Protein AF-X0R4J9-F1 (afdb_monomer)

Structure (mmCIF, N/CA/C/O backbone):
data_AF-X0R4J9-F1
#
_entry.id   AF-X0R4J9-F1
#
loop_
_atom_site.group_PDB
_atom_site.id
_atom_site.type_symbol
_atom_site.label_atom_id
_atom_site.label_alt_id
_atom_site.label_comp_id
_atom_site.label_asym_id
_atom_site.label_entity_id
_atom_site.label_seq_id
_atom_site.pdbx_PDB_ins_code
_atom_site.Cartn_x
_atom_site.Cartn_y
_atom_site.Cartn_z
_atom_site.occupancy
_atom_site.B_iso_or_equiv
_atom_site.auth_seq_id
_atom_site.auth_comp_id
_atom_site.auth_asym_id
_atom_site.auth_atom_id
_atom_site.pdbx_PDB_model_num
ATOM 1 N N . MET A 1 1 ? 8.899 5.842 -33.722 1.00 31.50 1 MET A N 1
ATOM 2 C CA . MET A 1 1 ? 8.973 6.494 -32.401 1.00 31.50 1 MET A CA 1
ATOM 3 C C . MET A 1 1 ? 7.588 6.421 -31.790 1.00 31.50 1 MET A C 1
ATOM 5 O O . MET A 1 1 ? 6.721 7.192 -32.173 1.00 31.50 1 MET A O 1
ATOM 9 N N . THR A 1 2 ? 7.331 5.423 -30.953 1.00 31.06 2 THR A N 1
ATOM 10 C CA . THR A 1 2 ? 6.117 5.371 -30.134 1.00 31.06 2 THR A CA 1
ATOM 11 C C . THR A 1 2 ? 6.372 6.233 -28.908 1.00 31.06 2 THR A C 1
ATOM 13 O O . THR A 1 2 ? 7.201 5.882 -28.075 1.00 31.06 2 THR A O 1
ATOM 16 N N . ASN A 1 3 ? 5.698 7.383 -28.831 1.00 34.59 3 ASN A N 1
ATOM 17 C CA . ASN A 1 3 ? 5.578 8.163 -27.604 1.00 34.59 3 ASN A CA 1
ATOM 18 C C . ASN A 1 3 ? 4.751 7.344 -26.606 1.00 34.59 3 ASN A C 1
ATOM 20 O O . ASN A 1 3 ? 3.551 7.551 -26.465 1.00 34.59 3 ASN A O 1
ATOM 24 N N . THR A 1 4 ? 5.372 6.378 -25.941 1.00 36.50 4 THR A N 1
ATOM 25 C CA . THR A 1 4 ? 4.864 5.869 -24.671 1.00 36.50 4 THR A CA 1
ATOM 26 C C . THR A 1 4 ? 5.213 6.914 -23.627 1.00 36.50 4 THR A C 1
ATOM 28 O O . THR A 1 4 ? 6.246 6.833 -22.966 1.00 36.50 4 THR A O 1
ATOM 31 N N . THR A 1 5 ? 4.364 7.933 -23.495 1.00 40.66 5 THR A N 1
ATOM 32 C CA . THR A 1 5 ? 4.148 8.541 -22.184 1.00 40.66 5 THR A CA 1
ATOM 33 C C . THR A 1 5 ? 3.768 7.383 -21.272 1.00 40.66 5 THR A C 1
ATOM 35 O O . THR A 1 5 ? 2.647 6.889 -21.331 1.00 40.66 5 THR A O 1
ATOM 38 N N . ASN A 1 6 ? 4.744 6.868 -20.522 1.00 47.34 6 ASN A N 1
ATOM 39 C CA . ASN A 1 6 ? 4.532 5.921 -19.436 1.00 47.34 6 ASN A CA 1
ATOM 40 C C . ASN A 1 6 ? 3.832 6.707 -18.322 1.00 47.34 6 ASN A C 1
ATOM 42 O O . ASN A 1 6 ? 4.426 7.066 -17.310 1.00 47.34 6 ASN A O 1
ATOM 46 N N . THR A 1 7 ? 2.582 7.098 -18.559 1.00 55.19 7 THR A N 1
ATOM 47 C CA . THR A 1 7 ? 1.739 7.682 -17.530 1.00 55.19 7 THR A CA 1
ATOM 48 C C . THR A 1 7 ? 1.505 6.570 -16.521 1.00 55.19 7 THR A C 1
ATOM 50 O O . THR A 1 7 ? 0.843 5.573 -16.813 1.00 55.19 7 THR A O 1
ATOM 53 N N . PHE A 1 8 ? 2.120 6.694 -15.347 1.00 66.69 8 PHE A N 1
ATOM 54 C CA . PHE A 1 8 ? 1.845 5.837 -14.202 1.00 66.69 8 PHE A CA 1
ATOM 55 C C . PHE A 1 8 ? 0.403 6.096 -13.751 1.00 66.69 8 PHE A C 1
ATOM 57 O O . PHE A 1 8 ? 0.138 6.906 -12.872 1.00 66.69 8 PHE A O 1
ATOM 64 N N . GLU A 1 9 ? -0.556 5.449 -14.410 1.00 81.00 9 GLU A N 1
ATOM 65 C CA . GLU A 1 9 ? -1.974 5.615 -14.097 1.00 81.00 9 GLU A CA 1
ATOM 66 C C . GLU A 1 9 ? -2.313 5.035 -12.722 1.00 81.00 9 GLU A C 1
ATOM 68 O O . GLU A 1 9 ? -1.772 4.008 -12.300 1.00 81.00 9 GLU A O 1
ATOM 73 N N . GLN A 1 10 ? -3.240 5.665 -12.013 1.00 89.62 10 GLN A N 1
ATOM 74 C CA . GLN A 1 10 ? -3.745 5.096 -10.774 1.00 89.62 10 GLN A CA 1
ATOM 75 C C . GLN A 1 10 ? -4.467 3.775 -11.051 1.00 89.62 10 GLN A C 1
ATOM 77 O O . GLN A 1 10 ? -5.350 3.708 -11.904 1.00 89.62 10 GLN A O 1
ATOM 82 N N . LYS A 1 11 ? -4.117 2.728 -10.300 1.00 93.50 11 LYS A N 1
ATOM 83 C CA . LYS A 1 11 ? -4.796 1.429 -10.352 1.00 93.50 11 LYS A CA 1
ATOM 84 C C . LYS A 1 11 ? -5.228 0.996 -8.965 1.00 93.50 11 LYS A C 1
ATOM 86 O O . LYS A 1 11 ? -4.502 1.191 -7.988 1.00 93.50 11 LYS A O 1
ATOM 91 N N . ARG A 1 12 ? -6.407 0.381 -8.902 1.00 95.06 12 ARG A N 1
ATOM 92 C CA . ARG A 1 12 ? -6.990 -0.172 -7.681 1.00 95.06 12 ARG A CA 1
ATOM 93 C C . ARG A 1 12 ? -7.433 -1.608 -7.918 1.00 95.06 12 ARG A C 1
ATOM 95 O O . ARG A 1 12 ? -7.884 -1.930 -9.014 1.00 95.06 12 ARG A O 1
ATOM 102 N N . ILE A 1 13 ? -7.335 -2.431 -6.883 1.00 93.81 13 ILE A N 1
ATOM 103 C CA . ILE A 1 13 ? -7.907 -3.777 -6.849 1.00 93.81 13 ILE A CA 1
ATOM 104 C C . ILE A 1 13 ? -8.795 -3.862 -5.617 1.00 93.81 13 ILE A C 1
ATOM 106 O O . ILE A 1 13 ? -8.338 -3.619 -4.501 1.00 93.81 13 ILE A O 1
ATOM 110 N N . ASP A 1 14 ? -10.056 -4.218 -5.815 1.00 94.94 14 ASP A N 1
ATOM 111 C CA . ASP A 1 14 ? -11.009 -4.386 -4.724 1.00 94.94 14 ASP A CA 1
ATOM 112 C C . ASP A 1 14 ? -11.038 -5.835 -4.227 1.00 94.94 14 ASP A C 1
ATOM 114 O O . ASP A 1 14 ? -10.722 -6.774 -4.960 1.00 94.94 14 ASP A O 1
ATOM 118 N N . ASN A 1 15 ? -11.500 -6.023 -2.989 1.00 90.94 15 ASN A N 1
ATOM 119 C CA . ASN A 1 15 ? -11.739 -7.334 -2.377 1.00 90.94 15 ASN A CA 1
ATOM 120 C C . ASN A 1 15 ? -10.486 -8.224 -2.266 1.00 90.94 15 ASN A C 1
ATOM 122 O O . ASN A 1 15 ? -10.581 -9.455 -2.326 1.00 90.94 15 ASN A O 1
ATOM 126 N N . LEU A 1 16 ? -9.314 -7.616 -2.070 1.00 88.38 16 LEU A N 1
ATOM 127 C CA . LEU A 1 16 ? -8.088 -8.351 -1.787 1.00 88.38 16 LEU A CA 1
ATOM 128 C C . LEU A 1 16 ? -8.150 -8.955 -0.385 1.00 88.38 16 LEU A C 1
ATOM 130 O O . LEU A 1 16 ? -8.287 -8.256 0.620 1.00 88.38 16 LEU A O 1
ATOM 134 N N . ASN A 1 17 ? -7.994 -10.273 -0.316 1.00 82.44 17 ASN A N 1
ATOM 135 C CA . ASN A 1 17 ? -7.979 -11.009 0.937 1.00 82.44 17 ASN A CA 1
ATOM 136 C C . ASN A 1 17 ? -6.566 -11.483 1.248 1.00 82.44 17 ASN A C 1
ATOM 138 O O . ASN A 1 17 ? -5.903 -12.080 0.402 1.00 82.44 17 ASN A O 1
ATOM 142 N N . TRP A 1 18 ? -6.133 -11.270 2.490 1.00 79.31 18 TRP A N 1
ATOM 143 C CA . TRP A 1 18 ? -4.886 -11.845 2.975 1.00 79.31 18 TRP A CA 1
ATOM 144 C C . TRP A 1 18 ? -4.986 -13.374 2.980 1.00 79.31 18 TRP A C 1
ATOM 146 O O . TRP A 1 18 ? -5.597 -13.976 3.864 1.00 79.31 18 TRP A O 1
ATOM 156 N N . SER A 1 19 ? -4.367 -14.018 1.996 1.00 67.81 19 SER A N 1
ATOM 157 C CA . SER A 1 19 ? -4.097 -15.447 2.044 1.00 67.81 19 SER A CA 1
ATOM 158 C C . SER A 1 19 ? -2.755 -15.633 2.735 1.00 67.81 19 SER A C 1
ATOM 160 O O . SER A 1 19 ? -1.709 -15.424 2.123 1.00 67.81 19 SER A O 1
ATOM 162 N N . SER A 1 20 ? -2.772 -15.993 4.018 1.00 59.81 20 SER A N 1
ATOM 163 C CA . SER A 1 20 ? -1.562 -16.291 4.785 1.00 59.81 20 SER A CA 1
ATOM 164 C C . SER A 1 20 ? -0.674 -17.274 4.016 1.00 59.81 20 SER A C 1
ATOM 166 O O . SER A 1 20 ? -0.980 -18.465 3.929 1.00 59.81 20 SER A O 1
ATOM 168 N N . GLY A 1 21 ? 0.426 -16.772 3.455 1.00 53.25 21 GLY A N 1
ATOM 169 C CA . GLY A 1 21 ? 1.426 -17.540 2.720 1.00 53.25 21 GLY A CA 1
ATOM 170 C C . GLY A 1 21 ? 2.310 -18.372 3.645 1.00 53.25 21 GLY A C 1
ATOM 171 O O . GLY A 1 21 ? 3.526 -18.255 3.607 1.00 53.25 21 GLY A O 1
ATOM 172 N N . SER A 1 22 ? 1.719 -19.206 4.500 1.00 41.47 22 SER A N 1
ATOM 173 C CA . SER A 1 22 ? 2.469 -20.162 5.310 1.00 41.47 22 SER A CA 1
ATOM 174 C C . SER A 1 22 ? 1.844 -21.544 5.201 1.00 41.47 22 SER A C 1
ATOM 176 O O . SER A 1 22 ? 0.985 -21.943 5.987 1.00 41.47 22 SER A O 1
ATOM 178 N N . LYS A 1 23 ? 2.326 -22.321 4.227 1.00 40.41 23 LYS A N 1
ATOM 179 C CA . LYS A 1 23 ? 2.295 -23.784 4.315 1.00 40.41 23 LYS A CA 1
ATOM 180 C C . LYS A 1 23 ? 3.386 -24.231 5.295 1.00 40.41 23 LYS A C 1
ATOM 182 O O . LYS A 1 23 ? 4.331 -24.908 4.903 1.00 40.41 23 LYS A O 1
ATOM 187 N N . LEU A 1 24 ? 3.288 -23.849 6.570 1.00 40.81 24 LEU A N 1
ATOM 188 C CA . LEU A 1 24 ? 4.010 -24.595 7.599 1.00 40.81 24 LEU A CA 1
ATOM 189 C C . LEU A 1 24 ? 3.488 -26.044 7.563 1.00 40.81 24 LEU A C 1
ATOM 191 O O . LEU A 1 24 ? 2.274 -26.246 7.450 1.00 40.81 24 LEU A O 1
ATOM 195 N N . PRO A 1 25 ? 4.362 -27.062 7.627 1.00 42.31 25 PRO A N 1
ATOM 196 C CA . PRO A 1 25 ? 3.930 -28.449 7.744 1.00 42.31 25 PRO A CA 1
ATOM 197 C C . PRO A 1 25 ? 2.934 -28.587 8.902 1.00 42.31 25 PRO A C 1
ATOM 199 O O . PRO A 1 25 ? 3.184 -28.051 9.984 1.00 42.31 25 PRO A O 1
ATOM 202 N N . LYS A 1 26 ? 1.821 -29.313 8.701 1.00 50.16 26 LYS A N 1
ATOM 203 C CA . LYS A 1 26 ? 0.767 -29.514 9.724 1.00 50.16 26 LYS A CA 1
ATOM 204 C C . LYS A 1 26 ? 1.331 -29.911 11.099 1.00 50.16 26 LYS A C 1
ATOM 206 O O . LYS A 1 26 ? 0.831 -29.460 12.120 1.00 50.16 26 LYS A O 1
ATOM 211 N N . SER A 1 27 ? 2.446 -30.648 11.122 1.00 50.78 27 SER A N 1
ATOM 212 C CA . SER A 1 27 ? 3.142 -31.075 12.343 1.00 50.78 27 SER A CA 1
ATOM 213 C C . SER A 1 27 ? 3.684 -29.938 13.224 1.00 50.78 27 SER A C 1
ATOM 215 O O . SER A 1 27 ? 3.966 -30.174 14.397 1.00 50.78 27 SER A O 1
ATOM 217 N N . ILE A 1 28 ? 3.875 -28.731 12.677 1.00 48.53 28 ILE A N 1
ATOM 218 C CA . ILE A 1 28 ? 4.310 -27.533 13.417 1.00 48.53 28 ILE A CA 1
ATOM 219 C C . ILE A 1 28 ? 3.095 -26.691 13.837 1.00 48.53 28 ILE A C 1
ATOM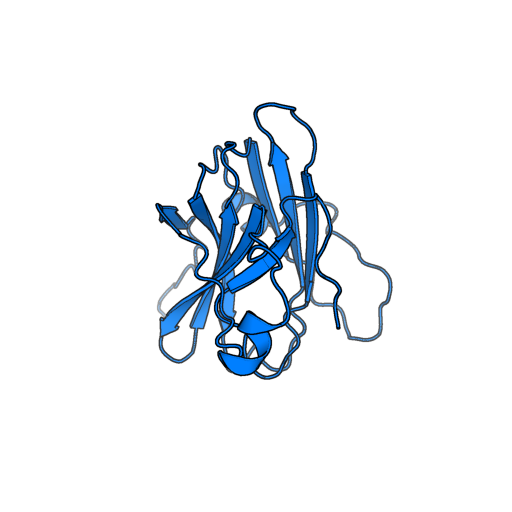 221 O O . ILE A 1 28 ? 3.095 -26.130 14.932 1.00 48.53 28 ILE A O 1
ATOM 225 N N . GLN A 1 29 ? 2.039 -26.660 13.014 1.00 48.84 29 GLN A N 1
ATOM 226 C CA . GLN A 1 29 ? 0.790 -25.946 13.313 1.00 48.84 29 GLN A CA 1
ATOM 227 C C . GLN A 1 29 ? 0.064 -26.533 14.535 1.00 48.84 29 GLN A C 1
ATOM 229 O O . GLN A 1 29 ? -0.432 -25.777 15.364 1.00 48.84 29 GLN A O 1
ATOM 234 N N . ASP A 1 30 ? 0.087 -27.859 14.715 1.00 46.91 30 ASP A N 1
ATOM 235 C CA . ASP A 1 30 ? -0.568 -28.521 15.856 1.00 46.91 30 ASP A CA 1
ATOM 236 C C . ASP A 1 30 ? 0.103 -28.226 17.215 1.00 46.91 30 ASP A C 1
ATOM 238 O O . ASP A 1 30 ? -0.516 -28.399 18.264 1.00 46.91 30 ASP A O 1
ATOM 242 N N . LYS A 1 31 ? 1.366 -27.768 17.225 1.00 49.06 31 LYS A N 1
ATOM 243 C CA . LYS A 1 31 ? 2.109 -27.447 18.460 1.00 49.06 31 LYS A CA 1
ATOM 244 C C . LYS A 1 31 ? 2.043 -25.980 18.868 1.00 49.06 31 LYS A C 1
ATOM 246 O O . LYS A 1 31 ? 2.358 -25.662 20.012 1.00 49.06 31 LYS A O 1
ATOM 251 N N . VAL A 1 32 ? 1.646 -25.091 17.963 1.00 50.03 32 VAL A N 1
ATOM 252 C CA . VAL A 1 32 ? 1.576 -23.655 18.226 1.00 50.03 32 VAL A CA 1
ATOM 253 C C . VAL A 1 32 ? 0.172 -23.193 17.869 1.00 50.03 32 VAL A C 1
ATOM 255 O O . VAL A 1 32 ? -0.114 -22.801 16.744 1.00 50.03 32 VAL A O 1
ATOM 258 N N . GLN A 1 33 ? -0.716 -23.237 18.861 1.00 45.19 33 GLN A N 1
ATOM 259 C CA . GLN A 1 33 ? -2.092 -22.739 18.789 1.00 45.19 33 GLN A CA 1
ATOM 260 C C . GLN A 1 33 ? -2.136 -21.195 18.749 1.00 45.19 33 GLN A C 1
ATOM 262 O O . GLN A 1 33 ? -2.932 -20.550 19.426 1.00 45.19 33 GLN A O 1
ATOM 267 N N . THR A 1 34 ? -1.244 -20.560 17.992 1.00 57.28 34 THR A N 1
ATOM 268 C CA . THR A 1 34 ? -1.300 -19.123 17.739 1.00 57.28 34 THR A CA 1
ATOM 269 C C . THR A 1 34 ? -2.283 -18.887 16.610 1.00 57.28 34 THR A C 1
ATOM 271 O O . THR A 1 34 ? -2.102 -19.427 15.516 1.00 57.28 34 THR A O 1
ATOM 274 N N . LYS A 1 35 ? -3.315 -18.071 16.864 1.00 60.78 35 LYS A N 1
ATOM 275 C CA . LYS A 1 35 ? -4.155 -17.515 15.798 1.00 60.78 35 LYS A CA 1
ATOM 276 C C . LYS A 1 35 ? -3.247 -17.020 14.661 1.00 60.78 35 LYS A C 1
ATOM 278 O O . LYS A 1 35 ? -2.230 -16.384 14.959 1.00 60.78 35 LYS A O 1
ATOM 283 N N . PRO A 1 36 ? -3.571 -17.314 13.392 1.00 64.75 36 PRO A N 1
ATOM 284 C CA . PRO A 1 36 ? -2.790 -16.801 12.278 1.00 64.75 36 PRO A CA 1
ATOM 285 C C . PRO A 1 36 ? -2.757 -15.275 12.376 1.00 64.75 36 PRO A C 1
ATOM 287 O O . PRO A 1 36 ? -3.808 -14.645 12.479 1.00 64.75 36 PRO A O 1
ATOM 290 N N . LYS A 1 37 ? -1.555 -14.690 12.401 1.00 72.62 37 LYS A N 1
ATOM 291 C CA . LYS A 1 37 ? -1.408 -13.234 12.413 1.00 72.62 37 LYS A CA 1
ATOM 292 C C . LYS A 1 37 ? -1.932 -12.671 11.095 1.00 72.62 37 LYS A C 1
ATOM 294 O O . LYS A 1 37 ? -1.543 -13.141 10.022 1.00 72.62 37 LYS A O 1
ATOM 299 N N . ILE A 1 38 ? -2.810 -11.678 11.187 1.00 81.50 38 ILE A N 1
ATOM 300 C CA . ILE A 1 38 ? -3.387 -10.981 10.039 1.00 81.50 38 ILE A CA 1
ATOM 301 C C . ILE A 1 38 ? -2.784 -9.572 10.013 1.00 81.50 38 ILE A C 1
ATOM 303 O O . ILE A 1 38 ? -2.812 -8.880 11.033 1.00 81.50 38 ILE A O 1
ATOM 307 N N . PRO A 1 39 ? -2.186 -9.140 8.894 1.00 86.62 39 PRO A N 1
ATOM 308 C CA . PRO A 1 39 ? -1.660 -7.791 8.799 1.00 86.62 39 PRO A CA 1
ATOM 309 C C . PRO A 1 39 ? -2.794 -6.788 8.569 1.00 86.62 39 PRO A C 1
ATOM 311 O O . PRO A 1 39 ? -3.688 -7.067 7.778 1.00 86.62 39 PRO A O 1
ATOM 314 N N . LEU A 1 40 ? -2.740 -5.610 9.192 1.00 88.69 40 LEU A N 1
ATOM 315 C CA . LEU A 1 40 ? -3.574 -4.455 8.828 1.00 88.69 40 LEU A CA 1
ATOM 316 C C . LEU A 1 40 ? -3.212 -3.944 7.442 1.00 88.69 40 LEU A C 1
ATOM 318 O O . LEU A 1 40 ? -4.092 -3.567 6.678 1.00 88.69 40 LEU A O 1
ATOM 322 N N . PHE A 1 41 ? -1.922 -3.972 7.111 1.00 88.31 41 PHE A N 1
ATOM 323 C CA . PHE A 1 41 ? -1.408 -3.537 5.821 1.00 88.31 41 PHE A CA 1
ATOM 324 C C . PHE A 1 41 ? -0.390 -4.525 5.293 1.00 88.31 41 PHE A C 1
ATOM 326 O O . PHE A 1 41 ? 0.446 -5.020 6.052 1.00 88.31 41 PHE A O 1
ATOM 333 N N . TYR A 1 42 ? -0.428 -4.784 3.993 1.00 86.62 42 TYR A N 1
ATOM 334 C CA . TYR A 1 42 ? 0.545 -5.641 3.328 1.00 86.62 42 TYR A CA 1
ATOM 335 C C . TYR A 1 42 ? 0.788 -5.183 1.890 1.00 86.62 42 TYR A C 1
ATOM 337 O O . TYR A 1 42 ? -0.006 -4.429 1.331 1.00 86.62 42 TYR A O 1
ATOM 345 N N . LEU A 1 43 ? 1.891 -5.630 1.299 1.00 86.50 43 LEU A N 1
ATOM 346 C CA . LEU A 1 43 ? 2.169 -5.468 -0.122 1.00 86.50 43 LEU A CA 1
ATOM 347 C C . LEU A 1 43 ? 1.675 -6.670 -0.899 1.00 86.50 43 LEU A C 1
ATOM 349 O O . LEU A 1 43 ? 1.867 -7.797 -0.447 1.00 86.50 43 LEU A O 1
ATOM 353 N N . HIS A 1 44 ? 1.116 -6.433 -2.074 1.00 86.62 44 HIS A N 1
ATOM 354 C CA . HIS A 1 44 ? 0.724 -7.465 -3.021 1.00 86.62 44 HIS A CA 1
ATOM 355 C C . HIS A 1 44 ? 1.378 -7.204 -4.376 1.00 86.62 44 HIS A C 1
ATOM 357 O O . HIS A 1 44 ? 1.331 -6.078 -4.865 1.00 86.62 44 HIS A O 1
ATOM 363 N N . ASN A 1 45 ? 1.960 -8.241 -4.975 1.00 84.19 45 ASN A N 1
ATOM 364 C CA . ASN A 1 45 ? 2.501 -8.173 -6.330 1.00 84.19 45 ASN A CA 1
ATOM 365 C C . ASN A 1 45 ? 1.503 -8.794 -7.308 1.00 84.19 45 ASN A C 1
ATOM 367 O O . ASN A 1 45 ? 1.058 -9.925 -7.097 1.00 84.19 45 ASN A O 1
ATOM 371 N N . GLU A 1 46 ? 1.197 -8.072 -8.382 1.00 86.31 46 GLU A N 1
ATOM 372 C CA . GLU A 1 46 ? 0.399 -8.561 -9.505 1.00 86.31 46 GLU A CA 1
ATOM 373 C C . GLU A 1 46 ? 1.270 -8.578 -10.764 1.00 86.31 46 GLU A C 1
ATOM 375 O O . GLU A 1 46 ? 1.674 -7.528 -11.275 1.00 86.31 46 GLU A O 1
ATOM 380 N N . SER A 1 47 ? 1.570 -9.776 -11.266 1.00 85.75 47 SER A N 1
ATOM 381 C CA . SER A 1 47 ? 2.381 -9.917 -12.472 1.00 85.75 47 SER A CA 1
ATOM 382 C C . SER A 1 47 ? 1.625 -9.443 -13.700 1.00 85.75 47 SER A C 1
ATOM 384 O O . SER A 1 47 ? 0.547 -9.941 -14.024 1.00 85.75 47 SER A O 1
ATOM 386 N N . ILE A 1 48 ? 2.226 -8.498 -14.418 1.00 84.75 48 ILE A N 1
ATOM 387 C CA . ILE A 1 48 ? 1.703 -8.004 -15.693 1.00 84.75 48 ILE A CA 1
ATOM 388 C C . ILE A 1 48 ? 2.168 -8.933 -16.812 1.00 84.75 48 ILE A C 1
ATOM 390 O O . ILE A 1 48 ? 1.411 -9.269 -17.723 1.00 84.75 48 ILE A O 1
ATOM 394 N N . ASN A 1 49 ? 3.444 -9.320 -16.763 1.00 84.62 49 ASN A N 1
ATOM 395 C CA . ASN A 1 49 ? 4.096 -10.209 -17.715 1.00 84.62 49 ASN A CA 1
ATOM 396 C C . ASN A 1 49 ? 5.355 -10.831 -17.074 1.00 84.62 49 ASN A C 1
ATOM 398 O O . ASN A 1 49 ? 5.602 -10.669 -15.886 1.00 84.62 49 ASN A O 1
ATOM 402 N N . ASN A 1 50 ? 6.173 -11.530 -17.865 1.00 81.00 50 ASN A N 1
ATOM 403 C CA . ASN A 1 50 ? 7.388 -12.204 -17.378 1.00 81.00 50 ASN A CA 1
ATOM 404 C C . ASN A 1 50 ? 8.536 -11.255 -16.972 1.00 81.00 50 ASN A C 1
ATOM 406 O O . ASN A 1 50 ? 9.608 -11.726 -16.592 1.00 81.00 50 ASN A O 1
ATOM 410 N N . TYR A 1 51 ? 8.349 -9.946 -17.115 1.00 79.69 51 TYR A N 1
ATOM 411 C CA . TYR A 1 51 ? 9.364 -8.917 -16.919 1.00 79.69 51 TYR A CA 1
ATOM 412 C C . TYR A 1 51 ? 8.921 -7.807 -15.968 1.00 79.69 51 TYR A C 1
ATOM 414 O O . TYR A 1 51 ? 9.791 -7.111 -15.463 1.00 79.69 51 TYR A O 1
ATOM 422 N N . GLU A 1 52 ? 7.624 -7.633 -15.711 1.00 82.81 52 GLU A N 1
ATOM 423 C CA . GLU A 1 52 ? 7.091 -6.550 -14.883 1.00 82.81 52 GLU A CA 1
ATOM 424 C C . GLU A 1 52 ? 6.039 -7.046 -13.887 1.00 82.81 52 GLU A C 1
ATOM 426 O O . GLU A 1 52 ? 5.082 -7.728 -14.274 1.00 82.81 52 GLU A O 1
ATOM 431 N N . ASP A 1 53 ? 6.162 -6.577 -12.646 1.00 84.19 53 ASP A N 1
ATOM 432 C CA . ASP A 1 53 ? 5.159 -6.721 -11.590 1.00 84.19 53 ASP A CA 1
ATOM 433 C C . ASP A 1 53 ? 4.665 -5.330 -11.148 1.00 84.19 53 ASP A C 1
ATOM 435 O O . ASP A 1 53 ? 5.465 -4.425 -10.889 1.00 84.19 53 ASP A O 1
ATOM 439 N N . ASP A 1 54 ? 3.344 -5.147 -11.041 1.00 87.88 54 ASP A N 1
ATOM 440 C CA . ASP A 1 54 ? 2.759 -4.000 -10.334 1.00 87.88 54 ASP A CA 1
ATOM 441 C C . ASP A 1 54 ? 2.778 -4.302 -8.818 1.00 87.88 54 ASP A C 1
ATOM 443 O O . ASP A 1 54 ? 2.378 -5.384 -8.380 1.00 87.88 54 ASP A O 1
ATOM 447 N N . ILE A 1 55 ? 3.222 -3.335 -8.008 1.00 85.94 55 ILE A N 1
ATOM 448 C CA . ILE A 1 55 ? 3.286 -3.436 -6.544 1.00 85.94 55 ILE A CA 1
ATOM 449 C C . ILE A 1 55 ? 2.133 -2.635 -5.944 1.00 85.94 55 ILE A C 1
ATOM 451 O O . ILE A 1 55 ? 2.006 -1.427 -6.169 1.00 85.94 55 ILE A O 1
ATOM 455 N N . TYR A 1 56 ? 1.315 -3.293 -5.129 1.00 90.00 56 TYR A N 1
ATOM 456 C CA . TYR A 1 56 ? 0.157 -2.702 -4.471 1.00 90.00 56 TYR A CA 1
ATOM 457 C C . TYR A 1 56 ? 0.359 -2.597 -2.963 1.00 90.00 56 TYR A C 1
ATOM 459 O O . TYR A 1 56 ? 0.744 -3.567 -2.315 1.00 90.00 56 TYR A O 1
ATOM 467 N N . PHE A 1 57 ? 0.013 -1.445 -2.389 1.00 91.31 57 PHE A N 1
ATOM 468 C CA . PHE A 1 57 ? -0.273 -1.325 -0.961 1.00 91.31 57 PHE A CA 1
ATOM 469 C C . PHE A 1 57 ? -1.712 -1.765 -0.717 1.00 91.31 57 PHE A C 1
ATOM 471 O O . PHE A 1 57 ? -2.626 -1.223 -1.338 1.00 91.31 57 PHE A O 1
ATOM 478 N N . VAL A 1 58 ? -1.926 -2.704 0.199 1.00 92.56 58 VAL A N 1
ATOM 479 C CA . VAL A 1 58 ? -3.259 -3.211 0.528 1.00 92.56 58 VAL A CA 1
ATOM 480 C C . VAL A 1 58 ? -3.691 -2.744 1.907 1.00 92.56 58 VAL A C 1
ATOM 482 O O . VAL A 1 58 ? -3.060 -3.068 2.916 1.00 92.56 58 VAL A O 1
ATOM 485 N N . ASN A 1 59 ? -4.820 -2.038 1.944 1.00 93.25 59 ASN A N 1
ATOM 486 C CA . ASN A 1 59 ? -5.543 -1.754 3.171 1.00 93.25 59 ASN A CA 1
ATOM 487 C C . ASN A 1 59 ? -6.343 -2.991 3.590 1.00 93.25 59 ASN A C 1
ATOM 489 O O . ASN A 1 59 ? -7.453 -3.211 3.118 1.00 93.25 59 ASN A O 1
ATOM 493 N N . ASN A 1 60 ? -5.790 -3.812 4.475 1.00 92.44 60 ASN A N 1
ATOM 494 C CA . ASN A 1 60 ? -6.478 -4.978 5.024 1.00 92.44 60 ASN A CA 1
ATOM 495 C C . ASN A 1 60 ? -7.205 -4.676 6.344 1.00 92.44 60 ASN A C 1
ATOM 497 O O . ASN A 1 60 ? -7.731 -5.599 6.965 1.00 92.44 60 ASN A O 1
ATOM 501 N N . SER A 1 61 ? -7.246 -3.420 6.784 1.00 89.44 61 SER A N 1
ATOM 502 C CA . SER A 1 61 ? -8.064 -3.013 7.926 1.00 89.44 61 SER A CA 1
ATOM 503 C C . SER A 1 61 ? -9.549 -2.935 7.545 1.00 89.44 61 SER A C 1
ATOM 505 O O . SER A 1 61 ? -9.906 -3.044 6.368 1.00 89.44 61 SER A O 1
ATOM 507 N N . ASP A 1 62 ? -10.403 -2.726 8.546 1.00 90.56 62 ASP A N 1
ATOM 508 C CA . ASP A 1 62 ? -11.829 -2.436 8.355 1.00 90.56 62 ASP A CA 1
ATOM 509 C C . ASP A 1 62 ? -12.110 -0.923 8.247 1.00 90.56 62 ASP A C 1
ATOM 511 O O . ASP A 1 62 ? -13.257 -0.502 8.097 1.00 90.56 62 ASP A O 1
ATOM 515 N N . GLU A 1 63 ? -11.068 -0.085 8.293 1.00 90.56 63 GLU A N 1
ATOM 516 C CA . GLU A 1 63 ? -11.181 1.367 8.174 1.00 90.56 63 GLU A CA 1
ATOM 517 C C . GLU A 1 63 ? -10.877 1.853 6.757 1.00 90.56 63 GLU A C 1
ATOM 519 O O . GLU A 1 63 ? -10.067 1.285 6.031 1.00 90.56 63 GLU A O 1
ATOM 524 N N . THR A 1 64 ? -11.498 2.966 6.363 1.00 92.69 64 THR A N 1
ATOM 525 C CA . THR A 1 64 ? -11.073 3.707 5.166 1.00 92.69 64 THR A CA 1
ATOM 526 C C . THR A 1 64 ? -9.874 4.585 5.509 1.00 92.69 64 THR A C 1
ATOM 528 O O . THR A 1 64 ? -9.917 5.346 6.479 1.00 92.69 64 THR A O 1
ATOM 531 N N . LEU A 1 65 ? -8.830 4.542 4.684 1.00 91.69 65 LEU A N 1
ATOM 532 C CA . LEU A 1 65 ? -7.706 5.469 4.792 1.00 91.69 65 LEU A CA 1
ATOM 533 C C . LEU A 1 65 ? -8.033 6.767 4.051 1.00 91.69 65 LEU A C 1
ATOM 535 O O . LEU A 1 65 ? -8.538 6.742 2.927 1.00 91.69 65 LEU A O 1
ATOM 539 N N . SER A 1 66 ? -7.717 7.904 4.671 1.00 89.94 66 SER A N 1
ATOM 540 C CA . SER A 1 66 ? -7.855 9.228 4.053 1.00 89.94 66 SER A CA 1
ATOM 541 C C . SER A 1 66 ? -7.009 9.326 2.793 1.00 89.94 66 SER A C 1
ATOM 543 O O . SER A 1 66 ? -7.498 9.781 1.760 1.00 89.94 66 SER A O 1
ATOM 545 N N . PHE A 1 67 ? -5.753 8.880 2.883 1.00 88.50 67 PHE A N 1
ATOM 546 C CA . PHE A 1 67 ? -4.861 8.801 1.740 1.00 88.50 67 PHE A CA 1
ATOM 547 C C . PHE A 1 67 ? -3.803 7.704 1.888 1.00 88.50 67 PHE A C 1
ATOM 549 O O . PHE A 1 67 ? -3.464 7.290 3.001 1.00 88.50 67 PHE A O 1
ATOM 556 N N . VAL A 1 68 ? -3.272 7.287 0.740 1.00 88.94 68 VAL A N 1
ATOM 557 C CA . VAL A 1 68 ? -2.053 6.492 0.577 1.00 88.94 68 VAL A CA 1
ATOM 558 C C . VAL A 1 68 ? -1.186 7.216 -0.450 1.00 88.94 68 VAL A C 1
ATOM 560 O O . VAL A 1 68 ? -1.609 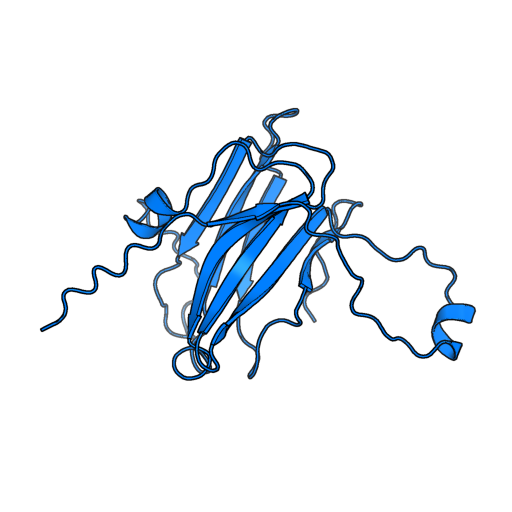7.384 -1.594 1.00 88.94 68 VAL A O 1
ATOM 563 N N . ALA A 1 69 ? 0.000 7.662 -0.042 1.00 87.62 69 ALA A N 1
ATOM 564 C CA . ALA A 1 69 ? 0.916 8.415 -0.899 1.00 87.62 69 ALA A CA 1
ATOM 565 C C . ALA A 1 69 ? 2.292 7.731 -0.935 1.00 87.62 69 ALA A C 1
ATOM 567 O O . ALA A 1 69 ? 2.984 7.716 0.093 1.00 87.62 69 ALA A O 1
ATOM 568 N N . PRO A 1 70 ? 2.679 7.123 -2.070 1.00 85.12 70 PRO A N 1
ATOM 569 C CA . PRO A 1 70 ? 4.013 6.594 -2.271 1.00 85.12 70 PRO A CA 1
ATOM 570 C C . PRO A 1 70 ? 4.961 7.701 -2.732 1.00 85.12 70 PRO A C 1
ATOM 572 O O . PRO A 1 70 ? 4.625 8.494 -3.606 1.00 85.12 70 PRO A O 1
ATOM 575 N N . TYR A 1 71 ? 6.154 7.714 -2.155 1.00 75.81 71 TYR A N 1
ATOM 576 C CA . TYR A 1 71 ? 7.247 8.592 -2.540 1.00 75.81 71 TYR A CA 1
ATOM 577 C C . TYR A 1 71 ? 8.410 7.734 -3.005 1.00 75.81 71 TYR A C 1
ATOM 579 O O . TYR A 1 71 ? 8.913 6.895 -2.245 1.00 75.81 71 TYR A O 1
ATOM 587 N N . GLU A 1 72 ? 8.827 7.942 -4.248 1.00 69.81 72 GLU A N 1
ATOM 588 C CA . GLU A 1 72 ? 10.082 7.394 -4.739 1.00 69.81 72 GLU A CA 1
ATOM 589 C C . GLU A 1 72 ? 11.239 8.129 -4.055 1.00 69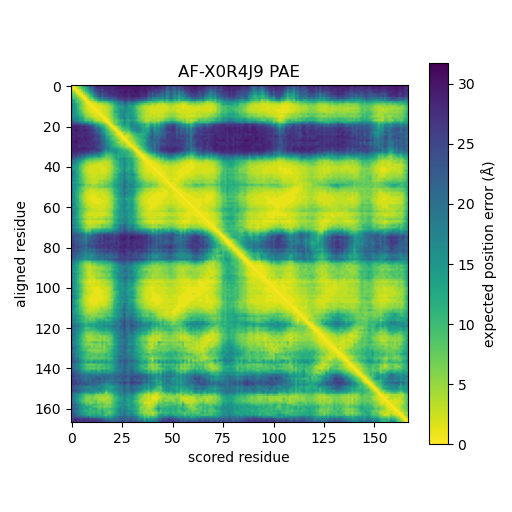.81 72 GLU A C 1
ATOM 591 O O . GLU A 1 72 ? 11.368 9.354 -4.126 1.00 69.81 72 GLU A O 1
ATOM 596 N N . LEU A 1 73 ? 12.096 7.388 -3.357 1.00 60.94 73 LEU A N 1
ATOM 597 C CA . LEU A 1 73 ? 13.356 7.955 -2.904 1.00 60.94 73 LEU A CA 1
ATOM 598 C C . LEU A 1 73 ? 14.324 7.946 -4.083 1.00 60.94 73 LEU A C 1
ATOM 600 O O . LEU A 1 73 ? 14.553 6.898 -4.685 1.00 60.94 73 LEU A O 1
ATOM 604 N N . MET A 1 74 ? 14.911 9.105 -4.402 1.00 52.53 74 MET A N 1
ATOM 605 C CA . MET A 1 74 ? 15.942 9.186 -5.439 1.00 52.53 74 MET A CA 1
ATOM 606 C C . MET A 1 74 ? 17.002 8.106 -5.199 1.00 52.53 74 MET A C 1
ATOM 608 O O . MET A 1 74 ? 17.543 8.019 -4.092 1.00 52.53 74 MET A O 1
ATOM 612 N N . LYS A 1 75 ? 17.292 7.316 -6.245 1.00 49.47 75 LYS A N 1
ATOM 613 C CA . LYS A 1 75 ? 18.346 6.292 -6.271 1.00 49.47 75 LYS A CA 1
ATOM 614 C C . LYS A 1 75 ? 19.608 6.861 -5.622 1.00 49.47 75 LYS A C 1
ATOM 616 O O . LYS A 1 75 ? 20.238 7.759 -6.180 1.00 49.47 75 LYS A O 1
ATOM 621 N N . ARG A 1 76 ? 19.961 6.380 -4.432 1.00 48.03 76 ARG A N 1
ATOM 622 C CA . ARG A 1 76 ? 21.239 6.703 -3.796 1.00 48.03 76 ARG A CA 1
ATOM 623 C C . ARG A 1 76 ? 22.124 5.479 -3.836 1.00 48.03 76 ARG A C 1
ATOM 625 O O . ARG A 1 76 ? 21.663 4.378 -3.538 1.00 48.03 76 ARG A O 1
ATOM 632 N N . ASP A 1 77 ? 23.379 5.726 -4.198 1.00 43.81 77 ASP A N 1
ATOM 633 C CA . ASP A 1 77 ? 24.490 4.804 -4.004 1.00 43.81 77 ASP A CA 1
ATOM 634 C C . ASP A 1 77 ? 24.398 4.144 -2.627 1.00 43.81 77 ASP A C 1
ATOM 636 O O . ASP A 1 77 ? 24.011 4.779 -1.638 1.00 43.81 77 ASP A O 1
ATOM 640 N N . SER A 1 78 ? 24.801 2.877 -2.575 1.00 48.28 78 SER A N 1
ATOM 641 C CA . SER A 1 78 ? 24.822 2.002 -1.396 1.00 48.28 78 SER A CA 1
ATOM 642 C C . SER A 1 78 ? 25.503 2.589 -0.150 1.00 48.28 78 SER A C 1
ATOM 644 O O . SER A 1 78 ? 25.373 2.025 0.934 1.00 48.28 78 SER A O 1
ATOM 646 N N . ASP A 1 79 ? 26.203 3.715 -0.290 1.00 47.31 79 ASP A N 1
ATOM 647 C CA . ASP A 1 79 ? 27.137 4.266 0.689 1.00 47.31 79 ASP A CA 1
ATOM 648 C C . ASP A 1 79 ? 26.566 5.439 1.510 1.00 47.31 79 ASP A C 1
ATOM 650 O O . ASP A 1 79 ? 27.244 5.968 2.392 1.00 47.31 79 ASP A O 1
ATOM 654 N N . CYS A 1 80 ? 25.321 5.866 1.264 1.00 44.00 80 CYS A N 1
ATOM 655 C CA . CYS A 1 80 ? 24.715 6.997 1.974 1.00 44.00 80 CYS A CA 1
ATOM 656 C C . CYS A 1 80 ? 23.668 6.535 3.006 1.00 44.00 80 CYS A C 1
ATOM 658 O O . CYS A 1 80 ? 22.560 6.128 2.656 1.00 44.00 80 CYS A O 1
ATOM 660 N N . SER A 1 81 ? 24.008 6.624 4.297 1.00 48.41 81 SER A N 1
ATOM 661 C CA . SER A 1 81 ? 23.153 6.206 5.423 1.00 48.41 81 SER A CA 1
ATOM 662 C C . SER A 1 81 ? 22.004 7.173 5.743 1.00 48.41 81 SER A C 1
ATOM 664 O O . SER A 1 81 ? 21.055 6.786 6.429 1.00 48.41 81 SER A O 1
ATOM 666 N N . GLU A 1 82 ? 22.048 8.408 5.236 1.00 49.00 82 GLU A N 1
ATOM 667 C CA . GLU A 1 82 ? 21.008 9.413 5.467 1.00 49.00 82 GLU A CA 1
ATOM 668 C C . GLU A 1 82 ? 19.981 9.439 4.325 1.00 49.00 82 GLU A C 1
ATOM 670 O O . GLU A 1 82 ? 20.306 9.635 3.150 1.00 49.00 82 GLU A O 1
ATOM 675 N N . VAL A 1 83 ? 18.712 9.236 4.686 1.00 51.03 83 VAL A N 1
ATOM 676 C CA . VAL A 1 83 ? 17.558 9.316 3.782 1.00 51.03 83 VAL A CA 1
ATOM 677 C C . VAL A 1 83 ? 17.239 10.783 3.529 1.00 51.03 83 VAL A C 1
ATOM 679 O O . VAL A 1 83 ? 16.940 11.516 4.468 1.00 51.03 83 VAL A O 1
ATOM 682 N N . VAL A 1 84 ? 17.233 11.205 2.266 1.00 50.06 84 VAL A N 1
ATOM 683 C CA . VAL A 1 84 ? 16.633 12.487 1.880 1.00 50.06 84 VAL A CA 1
ATOM 684 C C . VAL A 1 84 ? 15.366 12.171 1.115 1.00 50.06 84 VAL A C 1
ATOM 686 O O . VAL A 1 84 ? 15.416 11.712 -0.023 1.00 50.06 84 VAL A O 1
ATOM 689 N N . VAL A 1 85 ? 14.231 12.395 1.772 1.00 55.09 85 VAL A N 1
ATOM 690 C CA . VAL A 1 85 ? 12.962 12.577 1.070 1.00 55.09 85 VAL A CA 1
ATOM 691 C C . VAL A 1 85 ? 13.142 13.832 0.224 1.00 55.09 85 VAL A C 1
ATOM 693 O O . VAL A 1 85 ? 13.604 14.850 0.749 1.00 55.09 85 VAL A O 1
ATOM 696 N N . ALA A 1 86 ? 12.861 13.756 -1.078 1.00 53.53 86 ALA A N 1
ATOM 697 C CA . ALA A 1 86 ? 12.849 14.953 -1.908 1.00 53.53 86 ALA A CA 1
ATOM 698 C C . ALA A 1 86 ? 11.967 16.011 -1.223 1.00 53.53 86 ALA A C 1
ATOM 700 O O . ALA A 1 86 ? 10.892 15.689 -0.717 1.00 53.53 86 ALA A O 1
ATOM 701 N N . ALA A 1 87 ? 12.446 17.256 -1.146 1.00 56.31 87 ALA A N 1
ATOM 702 C CA . ALA A 1 87 ? 11.721 18.324 -0.453 1.00 56.31 87 ALA A CA 1
ATOM 703 C C . ALA A 1 87 ? 10.332 18.571 -1.072 1.00 56.31 87 ALA A C 1
ATOM 705 O O . ALA A 1 87 ? 9.421 19.023 -0.381 1.00 56.31 87 ALA A O 1
ATOM 706 N N . GLU A 1 88 ? 10.174 18.228 -2.352 1.00 67.81 88 GLU A N 1
ATOM 707 C CA . GLU A 1 88 ? 8.924 18.302 -3.094 1.00 67.81 88 GLU A CA 1
ATOM 708 C C . GLU A 1 88 ? 8.638 16.952 -3.779 1.00 67.81 88 GLU A C 1
ATOM 710 O O . GLU A 1 88 ? 9.571 16.332 -4.302 1.00 67.81 88 GLU A O 1
ATOM 715 N N . PRO A 1 89 ? 7.376 16.475 -3.769 1.00 72.56 89 PRO A N 1
ATOM 716 C CA . PRO A 1 89 ? 6.979 15.260 -4.476 1.00 72.56 89 PRO A CA 1
ATOM 717 C C . PRO A 1 89 ? 7.193 15.406 -5.986 1.00 72.56 89 PRO A C 1
ATOM 719 O O . PRO A 1 89 ? 6.892 16.447 -6.569 1.00 72.56 89 PRO A O 1
ATOM 722 N N . SER A 1 90 ? 7.662 14.340 -6.631 1.00 76.19 90 SER A N 1
ATOM 723 C CA . SER A 1 90 ? 7.743 14.268 -8.091 1.00 76.19 90 SER A CA 1
ATOM 724 C C . SER A 1 90 ? 6.348 14.192 -8.734 1.00 76.19 90 SER A C 1
ATOM 726 O O . SER A 1 90 ? 5.355 13.880 -8.074 1.00 76.19 90 SER A O 1
ATOM 728 N N . GLU A 1 91 ? 6.254 14.402 -10.053 1.00 79.56 91 GLU A N 1
ATOM 729 C CA . GLU A 1 91 ? 4.998 14.195 -10.800 1.00 79.56 91 GLU A CA 1
ATOM 730 C C . GLU A 1 91 ? 4.439 12.770 -10.621 1.00 79.56 91 GLU A C 1
ATOM 732 O O . GLU A 1 91 ? 3.222 12.567 -10.571 1.00 79.56 91 GLU A O 1
ATOM 737 N N . ARG A 1 92 ? 5.324 11.776 -10.461 1.00 79.44 92 ARG A N 1
ATOM 738 C CA . ARG A 1 92 ? 4.965 10.390 -10.138 1.00 79.44 92 ARG A CA 1
ATOM 739 C C . ARG A 1 92 ? 4.311 10.293 -8.756 1.00 79.44 92 ARG A C 1
ATOM 741 O O . ARG A 1 92 ? 3.247 9.697 -8.632 1.00 79.44 92 ARG A O 1
ATOM 748 N N . ASP A 1 93 ? 4.906 10.901 -7.735 1.00 79.25 93 ASP A N 1
ATOM 749 C CA . ASP A 1 93 ? 4.387 10.838 -6.358 1.00 79.25 93 ASP A CA 1
ATOM 750 C C . ASP A 1 93 ? 3.018 11.529 -6.244 1.00 79.25 93 ASP A C 1
ATOM 752 O O . ASP A 1 93 ? 2.093 11.025 -5.600 1.00 79.25 93 ASP A O 1
ATOM 756 N N . ILE A 1 94 ? 2.850 12.658 -6.943 1.00 82.00 94 ILE A N 1
ATOM 757 C CA . ILE A 1 94 ? 1.568 13.370 -7.020 1.00 82.00 94 ILE A CA 1
ATOM 758 C C . ILE A 1 94 ? 0.526 12.502 -7.734 1.00 82.00 94 ILE A C 1
ATOM 760 O O . ILE A 1 94 ? -0.585 12.326 -7.232 1.00 82.00 94 ILE A O 1
ATOM 764 N N . SER A 1 95 ? 0.875 11.930 -8.891 1.00 84.31 95 SER A N 1
ATOM 765 C CA . SER A 1 95 ? -0.056 11.106 -9.674 1.00 84.31 95 SER A CA 1
ATOM 766 C C . SER A 1 95 ? -0.431 9.791 -8.989 1.00 84.31 95 SER A C 1
ATOM 768 O O . SER A 1 95 ? -1.546 9.315 -9.183 1.00 84.31 95 SER A O 1
ATOM 770 N N . LEU A 1 96 ? 0.427 9.236 -8.131 1.00 84.25 96 LEU A N 1
ATOM 771 C CA . LEU A 1 96 ? 0.164 8.011 -7.369 1.00 84.25 96 LEU A CA 1
ATOM 772 C C . LEU A 1 96 ? -0.348 8.265 -5.943 1.00 84.25 96 LEU A C 1
ATOM 774 O O . LEU A 1 96 ? -0.389 7.340 -5.136 1.00 84.25 96 LEU A O 1
ATOM 778 N N . THR A 1 97 ? -0.790 9.481 -5.620 1.00 89.38 97 THR A N 1
ATOM 779 C CA . THR A 1 97 ? -1.475 9.749 -4.350 1.00 89.38 97 THR A CA 1
ATOM 780 C C . THR A 1 97 ? -2.953 9.367 -4.442 1.00 89.38 97 THR A C 1
ATOM 782 O O . THR A 1 97 ? -3.738 9.983 -5.164 1.00 89.38 97 THR A O 1
ATOM 785 N N . TYR A 1 98 ? -3.355 8.357 -3.674 1.00 93.00 98 TYR A N 1
ATOM 786 C CA . TYR A 1 98 ? -4.729 7.861 -3.629 1.00 93.00 98 TYR A CA 1
ATOM 787 C C . TYR A 1 98 ? -5.463 8.439 -2.430 1.00 93.00 98 TYR A C 1
ATOM 789 O O . TYR A 1 98 ? -4.952 8.377 -1.315 1.00 93.00 98 TYR A O 1
ATOM 797 N N . THR A 1 99 ? -6.690 8.916 -2.630 1.00 93.38 99 THR A N 1
ATOM 798 C CA . THR A 1 99 ? -7.624 9.228 -1.540 1.00 93.38 99 THR A CA 1
ATOM 799 C C . THR A 1 99 ? -8.632 8.100 -1.346 1.00 93.38 99 THR A C 1
ATOM 801 O O . THR A 1 99 ? -8.823 7.269 -2.243 1.00 93.38 99 THR A O 1
ATOM 804 N N . ASP A 1 100 ? -9.277 8.075 -0.179 1.00 94.31 100 ASP A N 1
ATOM 805 C CA . ASP A 1 100 ? -10.409 7.188 0.122 1.00 94.31 100 ASP A CA 1
ATOM 806 C C . ASP A 1 100 ? -10.104 5.711 -0.177 1.00 94.31 100 ASP A C 1
ATOM 808 O O . ASP A 1 100 ? -10.827 5.038 -0.915 1.00 94.31 100 ASP A O 1
ATOM 812 N N . VAL A 1 101 ? -8.989 5.202 0.352 1.00 94.75 101 VAL A N 1
ATOM 813 C CA . V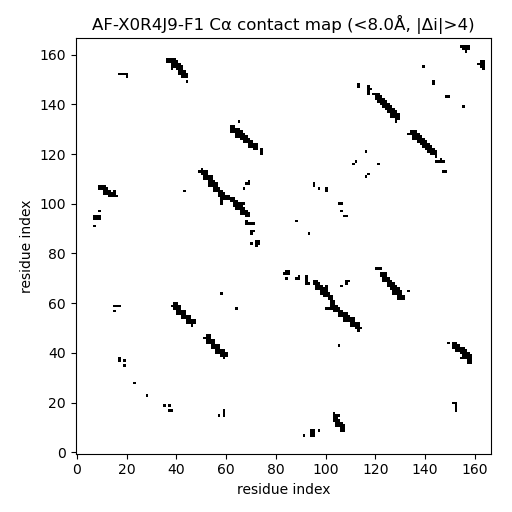AL A 1 101 ? -8.616 3.796 0.146 1.00 94.75 101 VAL A CA 1
ATOM 814 C C . VAL A 1 101 ? -9.468 2.922 1.055 1.00 94.75 101 VAL A C 1
ATOM 816 O O . VAL A 1 101 ? -9.326 2.948 2.281 1.00 94.75 101 VAL A O 1
ATOM 819 N N . LEU A 1 102 ? -10.386 2.179 0.442 1.00 95.94 102 LEU A N 1
ATOM 820 C CA . LEU A 1 102 ? -11.415 1.410 1.137 1.00 95.94 102 LEU A CA 1
ATOM 821 C C . LEU A 1 102 ? -10.833 0.185 1.865 1.00 95.94 102 LEU A C 1
ATOM 823 O O . LEU A 1 102 ? -9.732 -0.268 1.535 1.00 95.94 102 LEU A O 1
ATOM 827 N N . PRO A 1 103 ? -11.566 -0.381 2.841 1.00 94.31 103 PRO A N 1
ATOM 828 C CA . PRO A 1 103 ? -11.255 -1.695 3.389 1.00 94.31 103 PRO A CA 1
ATOM 829 C C . PRO A 1 103 ? -11.092 -2.740 2.282 1.00 94.31 103 PRO A C 1
ATOM 831 O O . PRO A 1 103 ? -11.875 -2.785 1.334 1.00 94.31 103 PRO A O 1
ATOM 834 N N . LYS A 1 104 ? -10.077 -3.595 2.421 1.00 94.19 104 LYS A N 1
ATOM 835 C CA . LYS A 1 104 ? -9.711 -4.668 1.476 1.00 94.19 104 LYS A CA 1
ATOM 836 C C . LYS A 1 104 ? -9.364 -4.184 0.064 1.00 94.19 104 LYS A C 1
ATOM 838 O O . LYS A 1 104 ? -9.417 -4.967 -0.885 1.00 94.19 104 LYS A O 1
ATOM 843 N N . GLN A 1 105 ? -8.991 -2.914 -0.084 1.00 96.25 105 GLN A N 1
ATOM 844 C CA . GLN A 1 105 ? -8.572 -2.341 -1.358 1.00 96.25 105 GLN A CA 1
ATOM 845 C C . GLN A 1 105 ? -7.045 -2.264 -1.455 1.00 96.25 105 GLN A C 1
ATOM 847 O O . GLN A 1 105 ? -6.364 -1.799 -0.537 1.00 96.25 105 GLN A O 1
ATOM 852 N N . GLY A 1 106 ? -6.515 -2.706 -2.591 1.00 94.31 106 GLY A N 1
ATOM 853 C CA . GLY A 1 106 ? -5.140 -2.482 -3.014 1.00 94.31 106 GLY A CA 1
ATOM 854 C C . GLY A 1 106 ? -5.033 -1.253 -3.906 1.00 94.31 106 GLY A C 1
ATOM 855 O O . GLY A 1 106 ? -5.854 -1.078 -4.803 1.00 94.31 106 GLY A O 1
ATOM 856 N N . VAL A 1 107 ? -4.009 -0.427 -3.703 1.00 94.25 107 VAL A N 1
ATOM 857 C CA . VAL A 1 107 ? -3.661 0.693 -4.590 1.00 94.25 107 VAL A CA 1
ATO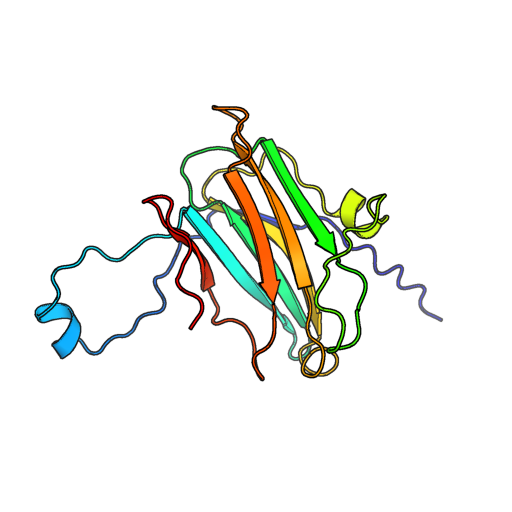M 858 C C . VAL A 1 107 ? -2.240 0.535 -5.104 1.00 94.25 107 VAL A C 1
ATOM 860 O O . VAL A 1 107 ? -1.337 0.203 -4.335 1.00 94.25 107 VAL A O 1
ATOM 863 N N . ARG A 1 108 ? -2.036 0.733 -6.409 1.00 91.88 108 ARG A N 1
ATOM 864 C CA . ARG A 1 108 ? -0.719 0.549 -7.023 1.00 91.88 108 ARG A CA 1
ATOM 865 C C . ARG A 1 108 ? 0.219 1.663 -6.588 1.00 91.88 108 ARG A C 1
ATOM 867 O O . ARG A 1 108 ? -0.017 2.822 -6.923 1.00 91.88 108 ARG A O 1
ATOM 874 N N . ILE A 1 109 ? 1.291 1.302 -5.899 1.00 87.75 109 ILE A N 1
ATOM 875 C CA . ILE A 1 109 ? 2.288 2.246 -5.390 1.00 87.75 109 ILE A CA 1
ATOM 876 C C . ILE A 1 109 ? 3.571 2.267 -6.216 1.00 87.75 109 ILE A C 1
ATOM 878 O O . ILE A 1 109 ? 4.317 3.246 -6.153 1.00 87.75 109 ILE A O 1
ATOM 882 N N . ASP A 1 110 ? 3.830 1.206 -6.983 1.00 84.00 110 ASP A N 1
ATOM 883 C CA . ASP A 1 110 ? 4.985 1.128 -7.868 1.00 84.00 110 ASP A CA 1
ATOM 884 C C . ASP A 1 110 ? 4.829 0.041 -8.938 1.00 84.00 110 ASP A C 1
ATOM 886 O O . ASP A 1 110 ? 3.861 -0.724 -8.937 1.00 84.00 110 ASP A O 1
ATOM 890 N N . ARG A 1 111 ? 5.799 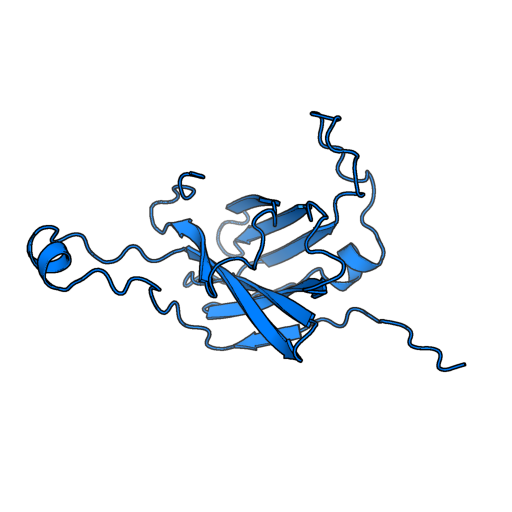-0.017 -9.846 1.00 83.06 111 ARG A N 1
ATOM 891 C CA . ARG A 1 111 ? 6.018 -1.095 -10.800 1.00 83.06 111 ARG A CA 1
ATOM 892 C C . ARG A 1 111 ? 7.499 -1.434 -10.825 1.00 83.06 111 ARG A C 1
ATOM 894 O O . ARG A 1 111 ? 8.322 -0.543 -10.999 1.00 83.06 111 ARG A O 1
ATOM 901 N N . GLN A 1 112 ? 7.813 -2.718 -10.734 1.00 78.12 112 GLN A N 1
ATOM 902 C CA . GLN A 1 112 ? 9.180 -3.211 -10.820 1.00 78.12 112 GLN A CA 1
ATOM 903 C C . GLN A 1 112 ? 9.394 -3.962 -12.131 1.00 78.12 112 GLN A C 1
ATOM 905 O O . GLN A 1 112 ? 8.587 -4.818 -12.498 1.00 78.12 112 GLN A O 1
ATOM 910 N N . HIS A 1 113 ? 10.516 -3.700 -12.798 1.00 77.56 113 HIS A N 1
ATOM 911 C CA . HIS A 1 113 ? 11.011 -4.538 -13.876 1.00 77.56 113 HIS A CA 1
ATOM 912 C C . HIS A 1 113 ? 11.934 -5.628 -13.312 1.00 77.56 113 HIS A C 1
ATOM 914 O O . HIS A 1 113 ? 13.076 -5.374 -12.937 1.00 77.56 113 HIS A O 1
ATOM 920 N N . ILE A 1 114 ? 11.479 -6.879 -13.330 1.00 72.81 114 ILE A N 1
ATOM 921 C CA . ILE A 1 114 ? 12.098 -8.045 -12.681 1.00 72.81 114 ILE A CA 1
ATOM 922 C C . ILE A 1 114 ? 13.584 -8.199 -13.027 1.00 72.81 114 ILE A C 1
ATOM 924 O O . ILE A 1 114 ? 14.373 -8.527 -12.153 1.00 72.81 114 ILE A O 1
ATOM 928 N N . ILE A 1 115 ? 13.986 -7.976 -14.284 1.00 68.50 115 ILE A N 1
ATOM 929 C CA . ILE A 1 115 ? 15.395 -8.112 -14.701 1.00 68.50 115 ILE A CA 1
ATOM 930 C C . ILE A 1 115 ? 16.215 -6.858 -14.368 1.00 68.50 115 ILE A C 1
ATOM 932 O O . ILE A 1 115 ? 17.229 -6.966 -13.684 1.00 68.50 115 ILE A O 1
ATOM 936 N N . TYR A 1 116 ? 15.795 -5.685 -14.851 1.00 68.25 116 TYR A N 1
ATOM 937 C CA . TYR A 1 116 ? 16.567 -4.444 -14.732 1.00 68.25 116 TYR A CA 1
ATOM 938 C C . TYR A 1 116 ? 16.591 -3.834 -13.336 1.00 68.25 116 TYR A C 1
ATOM 940 O O . TYR A 1 116 ? 17.500 -3.069 -13.063 1.00 68.25 116 TYR A O 1
ATOM 948 N N . ASP A 1 117 ? 15.633 -4.172 -12.475 1.00 64.94 117 ASP A N 1
ATOM 949 C CA . ASP A 1 117 ? 15.587 -3.683 -11.097 1.00 64.94 117 ASP A CA 1
ATOM 950 C C . ASP A 1 117 ? 16.047 -4.758 -10.096 1.00 64.94 117 ASP A C 1
ATOM 952 O O . ASP A 1 117 ? 15.898 -4.581 -8.891 1.00 64.94 117 ASP A O 1
ATOM 956 N N . SER A 1 118 ? 16.571 -5.901 -10.565 1.00 61.62 118 SER A N 1
ATOM 957 C CA . SER A 1 118 ? 17.021 -6.998 -9.683 1.00 61.62 118 SER A CA 1
ATOM 958 C C . SER A 1 118 ? 18.339 -6.722 -8.960 1.00 61.62 118 SER A C 1
ATOM 960 O O . SER A 1 118 ? 18.640 -7.371 -7.957 1.00 61.62 118 SER A O 1
ATOM 962 N N . ASP A 1 119 ? 19.134 -5.790 -9.478 1.00 56.53 119 ASP A N 1
ATOM 963 C CA . ASP A 1 119 ? 20.405 -5.325 -8.930 1.00 56.53 119 ASP A CA 1
ATOM 964 C C . ASP A 1 119 ? 20.289 -3.958 -8.235 1.00 56.53 119 ASP A C 1
ATOM 966 O O . ASP A 1 119 ? 21.250 -3.511 -7.607 1.00 56.53 119 ASP A O 1
ATOM 970 N N . TYR A 1 120 ? 19.110 -3.325 -8.282 1.00 54.72 120 TYR A N 1
ATOM 971 C CA . TYR A 1 120 ? 18.838 -2.051 -7.625 1.00 54.72 120 TYR A CA 1
ATOM 972 C C . TYR A 1 120 ? 18.081 -2.228 -6.313 1.00 54.72 120 TYR A C 1
ATOM 974 O O . TYR A 1 120 ? 17.159 -3.029 -6.178 1.00 54.72 120 TYR A O 1
ATOM 982 N N . LEU A 1 121 ? 18.443 -1.398 -5.339 1.00 57.56 121 LEU A N 1
ATOM 983 C CA . LEU A 1 121 ? 17.691 -1.262 -4.106 1.00 57.56 121 LEU A CA 1
ATOM 984 C C . LEU A 1 121 ? 16.586 -0.224 -4.321 1.00 57.56 121 LEU A C 1
ATOM 986 O O . LEU A 1 121 ? 16.806 0.975 -4.151 1.00 57.56 121 LEU A O 1
ATOM 990 N N . ASN A 1 122 ? 15.394 -0.690 -4.699 1.00 58.50 122 ASN A N 1
ATOM 991 C CA . ASN A 1 122 ? 14.220 0.175 -4.769 1.00 58.50 122 ASN A CA 1
ATOM 992 C C . ASN A 1 122 ? 13.755 0.504 -3.350 1.00 58.50 122 ASN A C 1
ATOM 994 O O . ASN A 1 122 ? 13.537 -0.398 -2.534 1.00 58.50 122 ASN A O 1
ATOM 998 N N . GLN A 1 123 ? 13.639 1.803 -3.065 1.00 63.53 123 GLN A N 1
ATOM 999 C CA . GLN A 1 123 ? 13.136 2.320 -1.801 1.00 63.53 123 GLN A CA 1
ATOM 1000 C C . GLN A 1 123 ? 11.892 3.157 -2.033 1.00 63.53 123 GLN A C 1
ATOM 1002 O O . GLN A 1 123 ? 11.961 4.253 -2.586 1.00 63.53 123 GLN A O 1
ATOM 1007 N N . ILE A 1 124 ? 10.765 2.657 -1.544 1.00 70.19 124 ILE A N 1
ATOM 1008 C CA . ILE A 1 124 ? 9.503 3.392 -1.565 1.00 70.19 124 ILE A CA 1
ATOM 1009 C C . ILE A 1 124 ? 9.172 3.771 -0.132 1.00 70.19 124 ILE A C 1
ATOM 1011 O O . ILE A 1 124 ? 9.234 2.923 0.766 1.00 70.19 124 ILE A O 1
ATOM 1015 N N . ILE A 1 125 ? 8.805 5.032 0.081 1.00 74.06 125 ILE A N 1
ATOM 1016 C CA . ILE A 1 125 ? 8.158 5.454 1.317 1.00 74.06 125 ILE A CA 1
ATOM 1017 C C . ILE A 1 125 ? 6.656 5.517 1.087 1.00 74.06 125 ILE A C 1
ATOM 1019 O O . ILE A 1 125 ? 6.205 6.229 0.199 1.00 74.06 125 ILE A O 1
ATOM 1023 N N . VAL A 1 126 ? 5.873 4.822 1.909 1.00 79.12 126 VAL A N 1
ATOM 1024 C CA . VAL A 1 126 ? 4.409 4.930 1.880 1.00 79.12 126 VAL A CA 1
ATOM 1025 C C . VAL A 1 126 ? 3.922 5.667 3.120 1.00 79.12 126 VAL A C 1
ATOM 1027 O O . VAL A 1 126 ? 4.188 5.225 4.240 1.00 79.12 126 VAL A O 1
ATOM 1030 N N . TYR A 1 127 ? 3.190 6.762 2.912 1.00 81.25 127 TYR A N 1
ATOM 1031 C CA . TYR A 1 127 ? 2.469 7.488 3.957 1.00 81.25 127 TYR A CA 1
ATOM 1032 C C . TYR A 1 127 ? 0.998 7.089 3.956 1.00 81.25 127 TYR A C 1
ATOM 1034 O O . TYR A 1 127 ? 0.373 7.046 2.894 1.00 81.25 127 TYR A O 1
ATOM 1042 N N . THR A 1 128 ? 0.439 6.841 5.143 1.00 81.62 128 THR A N 1
ATOM 1043 C CA . THR A 1 128 ? -0.992 6.537 5.295 1.00 81.62 128 THR A CA 1
ATOM 1044 C C . THR A 1 128 ? -1.601 7.207 6.514 1.00 81.62 128 THR A C 1
ATOM 1046 O O . THR A 1 128 ? -0.975 7.302 7.571 1.00 81.62 128 THR A O 1
ATOM 1049 N N . MET A 1 129 ? -2.856 7.626 6.382 1.00 81.31 129 MET A N 1
ATOM 1050 C CA . MET A 1 129 ? -3.604 8.292 7.446 1.00 81.31 129 MET A CA 1
ATOM 1051 C C . MET A 1 129 ? -5.001 7.688 7.562 1.00 81.31 129 MET A C 1
ATOM 1053 O O . MET A 1 129 ? -5.698 7.576 6.552 1.00 81.31 129 MET A O 1
ATOM 1057 N N . SER A 1 130 ? -5.445 7.346 8.775 1.00 79.94 130 SER A N 1
ATOM 1058 C CA . SER A 1 130 ? -6.837 6.916 8.979 1.00 79.94 130 SER A CA 1
ATOM 1059 C C . SER A 1 130 ? -7.794 8.074 8.752 1.00 79.94 130 SER A C 1
ATOM 1061 O O . SER A 1 130 ? -7.518 9.229 9.087 1.00 79.94 130 SER A O 1
ATOM 1063 N N . ARG A 1 131 ? -8.951 7.762 8.171 1.00 78.81 131 ARG A N 1
ATOM 1064 C CA . ARG A 1 131 ? -10.039 8.727 8.031 1.00 78.81 131 ARG A CA 1
ATOM 1065 C C . ARG A 1 131 ? -10.782 8.970 9.333 1.00 78.81 131 ARG A C 1
ATOM 1067 O O . ARG A 1 131 ? -11.213 10.097 9.569 1.00 78.81 131 ARG A O 1
ATOM 1074 N N . ALA A 1 132 ? -10.922 7.941 10.163 1.00 80.50 132 ALA A N 1
ATOM 1075 C CA . ALA A 1 132 ? -11.668 8.025 11.409 1.00 80.50 132 ALA A CA 1
ATOM 1076 C C . ALA A 1 132 ? -10.904 8.838 12.461 1.00 80.50 132 ALA A C 1
ATOM 1078 O O . ALA A 1 132 ? -11.449 9.801 13.001 1.00 80.50 132 ALA A O 1
ATOM 1079 N N . SER A 1 133 ? -9.635 8.497 12.712 1.00 79.94 133 SER A N 1
ATOM 1080 C CA . SER A 1 133 ? -8.835 9.162 13.750 1.00 79.94 133 SER A CA 1
ATOM 1081 C C . SER A 1 133 ? -8.078 10.397 13.258 1.00 79.94 133 SER A C 1
ATOM 1083 O O . SER A 1 133 ? -7.664 11.218 14.072 1.00 79.94 133 SER A O 1
ATOM 1085 N N . LYS A 1 134 ? -7.903 10.561 11.936 1.00 77.00 134 LYS A N 1
ATOM 1086 C CA . LYS A 1 134 ? -6.988 11.547 11.320 1.00 77.00 134 LYS A CA 1
ATOM 1087 C C . LYS A 1 134 ? -5.528 11.396 11.767 1.00 77.00 134 LYS A C 1
ATOM 1089 O O . LYS A 1 134 ? -4.721 12.302 11.564 1.00 77.00 134 LYS A O 1
ATOM 1094 N N . GLU A 1 135 ? -5.174 10.261 12.360 1.00 76.56 135 GLU A N 1
ATOM 1095 C CA . GLU A 1 135 ? -3.807 9.968 12.772 1.00 76.56 135 GLU A CA 1
ATOM 1096 C C . GLU A 1 135 ? -3.022 9.370 11.604 1.00 76.56 135 GLU A C 1
ATOM 1098 O O . GLU A 1 135 ? -3.549 8.583 10.810 1.00 76.56 135 GLU A O 1
ATOM 1103 N N . MET A 1 136 ? -1.744 9.739 11.502 1.00 76.56 136 MET A N 1
ATOM 1104 C CA . MET A 1 136 ? -0.809 9.096 10.581 1.00 76.56 136 MET A CA 1
ATOM 1105 C C . MET A 1 136 ? -0.515 7.687 11.108 1.00 76.56 136 MET A C 1
ATOM 1107 O O . MET A 1 136 ? 0.095 7.539 12.164 1.00 76.56 136 MET A O 1
ATOM 1111 N N . TRP A 1 137 ? -0.943 6.656 10.379 1.00 67.38 137 TRP A N 1
ATOM 1112 C CA . TRP A 1 137 ? -0.785 5.262 10.809 1.00 67.38 137 TRP A CA 1
ATOM 1113 C C . TRP A 1 137 ? 0.633 4.745 10.617 1.00 67.38 137 TRP A C 1
ATOM 1115 O O . TRP A 1 137 ? 1.085 3.866 11.349 1.00 67.38 137 TRP A O 1
ATOM 1125 N N . GLY A 1 138 ? 1.368 5.291 9.651 1.00 67.25 138 GLY A N 1
ATOM 1126 C CA . GLY A 1 138 ? 2.752 4.897 9.496 1.00 67.25 138 GLY A CA 1
ATOM 1127 C C . GLY A 1 138 ? 3.439 5.439 8.264 1.00 67.25 138 GLY A C 1
ATOM 1128 O O . GLY A 1 138 ? 2.817 5.901 7.307 1.00 67.25 138 GLY A O 1
ATOM 1129 N N . ILE A 1 139 ? 4.760 5.336 8.353 1.00 67.25 139 ILE A N 1
ATOM 1130 C CA . ILE A 1 139 ? 5.718 5.507 7.273 1.00 67.25 139 ILE A CA 1
ATOM 1131 C C . ILE A 1 139 ? 6.414 4.152 7.125 1.00 67.25 139 ILE A C 1
ATOM 1133 O O . ILE A 1 139 ? 7.048 3.669 8.079 1.00 67.25 139 ILE A O 1
ATOM 1137 N N . TRP A 1 140 ? 6.281 3.527 5.956 1.00 71.19 140 TRP A N 1
ATOM 1138 C CA . TRP A 1 140 ? 6.998 2.293 5.622 1.00 71.19 140 TRP A CA 1
ATOM 1139 C C . TRP A 1 140 ? 8.038 2.582 4.564 1.00 71.19 140 TRP A C 1
ATOM 1141 O O . TRP A 1 140 ? 7.690 3.052 3.489 1.00 71.19 140 TRP A O 1
ATOM 1151 N N . ARG A 1 141 ? 9.297 2.273 4.883 1.00 65.56 141 ARG A N 1
ATOM 1152 C CA . ARG A 1 141 ? 10.391 2.217 3.918 1.00 65.56 141 ARG A CA 1
ATOM 1153 C C . ARG A 1 141 ? 10.495 0.782 3.431 1.00 65.56 141 ARG A C 1
ATOM 1155 O O . ARG A 1 141 ? 10.785 -0.116 4.220 1.00 65.56 141 ARG A O 1
ATOM 1162 N N . LEU A 1 142 ? 10.223 0.579 2.156 1.00 65.12 142 LEU A N 1
ATOM 1163 C CA . LEU A 1 142 ? 10.242 -0.732 1.528 1.00 65.12 142 LEU A CA 1
ATOM 1164 C C . LEU A 1 142 ? 11.577 -0.872 0.814 1.00 65.12 142 LEU A C 1
ATOM 1166 O O . LEU A 1 142 ? 11.778 -0.184 -0.173 1.00 65.12 142 LEU A O 1
ATOM 1170 N N . ASN A 1 143 ? 12.486 -1.706 1.321 1.00 55.22 143 ASN A N 1
ATOM 1171 C CA . ASN A 1 143 ? 13.711 -2.055 0.602 1.00 55.22 143 ASN A CA 1
ATOM 1172 C C . ASN A 1 143 ? 13.429 -3.324 -0.201 1.00 55.22 143 ASN A C 1
ATOM 1174 O O . ASN A 1 143 ? 13.326 -4.403 0.381 1.00 55.22 143 ASN A O 1
ATOM 1178 N N . VAL A 1 144 ? 13.285 -3.207 -1.519 1.00 53.91 144 VAL A N 1
ATOM 1179 C CA . VAL A 1 144 ? 13.068 -4.364 -2.402 1.00 53.91 144 VAL A CA 1
ATOM 1180 C C . VAL A 1 144 ? 14.420 -4.979 -2.758 1.00 53.91 144 VAL A C 1
ATOM 1182 O O . VAL A 1 144 ? 14.875 -4.898 -3.889 1.00 53.91 144 VAL A O 1
ATOM 1185 N N . CYS A 1 145 ? 15.128 -5.523 -1.769 1.00 44.97 145 CYS A N 1
ATOM 1186 C CA . CYS A 1 145 ? 16.433 -6.145 -1.991 1.00 44.97 145 CYS A CA 1
ATOM 1187 C C . CYS A 1 145 ? 16.445 -7.593 -1.527 1.00 44.97 145 CYS A C 1
ATOM 1189 O O . CYS A 1 145 ? 17.106 -7.937 -0.557 1.00 44.97 145 CYS A O 1
ATOM 1191 N N . GLU A 1 146 ? 15.772 -8.454 -2.280 1.00 49.25 146 GLU A N 1
ATOM 1192 C CA . GLU A 1 146 ? 16.201 -9.842 -2.407 1.00 49.25 146 GLU A CA 1
ATOM 1193 C C . GLU A 1 146 ? 16.183 -10.211 -3.892 1.00 49.25 146 GLU A C 1
ATOM 1195 O O . GLU A 1 146 ? 15.335 -9.742 -4.654 1.00 49.25 146 GLU A O 1
ATOM 1200 N N . LYS A 1 147 ? 17.171 -11.005 -4.327 1.00 44.03 147 LYS A N 1
ATOM 1201 C CA . LYS A 1 147 ? 17.218 -11.569 -5.682 1.00 44.03 147 LYS A CA 1
ATOM 1202 C C . LYS A 1 147 ? 15.954 -12.399 -5.898 1.00 44.03 147 LYS A C 1
ATOM 1204 O O . LYS A 1 147 ? 15.916 -13.573 -5.540 1.00 44.03 147 LYS A O 1
ATOM 1209 N N . GLY A 1 148 ? 14.950 -11.777 -6.496 1.00 44.06 148 GLY A N 1
ATOM 1210 C CA . GLY A 1 148 ? 13.605 -12.320 -6.562 1.00 44.06 148 GLY A CA 1
ATOM 1211 C C . GLY A 1 148 ? 12.740 -11.708 -5.473 1.00 44.06 148 GLY A C 1
ATOM 1212 O O . GLY A 1 148 ? 12.880 -12.068 -4.315 1.00 44.06 148 GLY A O 1
ATOM 1213 N N . MET A 1 149 ? 11.880 -10.787 -5.914 1.00 47.88 149 MET A N 1
ATOM 1214 C CA . MET A 1 149 ? 10.531 -10.487 -5.428 1.00 47.88 149 MET A CA 1
ATOM 1215 C C . MET A 1 149 ? 10.258 -10.669 -3.928 1.00 47.88 149 MET A C 1
ATOM 1217 O O . MET A 1 149 ? 10.430 -11.746 -3.362 1.00 47.88 149 MET A O 1
ATOM 1221 N N . PHE A 1 150 ? 9.591 -9.688 -3.314 1.00 54.56 150 PHE A N 1
ATOM 1222 C CA . PHE A 1 150 ? 8.821 -9.997 -2.109 1.00 54.56 150 PHE A CA 1
ATOM 1223 C C . PHE A 1 150 ? 7.889 -11.185 -2.390 1.00 54.56 150 PHE A C 1
ATOM 1225 O O . PHE A 1 150 ? 7.238 -11.236 -3.440 1.00 54.56 150 PHE A O 1
ATOM 1232 N N . SER A 1 151 ? 7.804 -12.137 -1.453 1.00 53.84 151 SER A N 1
ATOM 1233 C CA . SER A 1 151 ? 6.760 -13.165 -1.490 1.00 53.84 151 SER A CA 1
ATOM 1234 C C . SER A 1 151 ? 5.410 -12.496 -1.755 1.00 53.84 151 SER A C 1
ATOM 1236 O O . SER A 1 151 ? 5.181 -11.411 -1.224 1.00 53.84 151 SER A O 1
ATOM 1238 N N . SER A 1 152 ? 4.528 -13.137 -2.532 1.00 58.56 152 SER A N 1
ATOM 1239 C CA . SER A 1 152 ? 3.295 -12.570 -3.120 1.00 58.56 152 SER A CA 1
ATOM 1240 C C . SER A 1 152 ? 2.410 -11.728 -2.188 1.00 58.56 152 SER A C 1
ATOM 1242 O O . SER A 1 152 ? 1.543 -10.983 -2.655 1.00 58.56 152 SER A O 1
ATOM 1244 N N . SER A 1 153 ? 2.577 -11.865 -0.870 1.00 66.06 153 SER A N 1
ATOM 1245 C CA . SER A 1 153 ? 2.027 -10.944 0.113 1.00 66.06 153 SER A CA 1
ATOM 1246 C C . SER A 1 153 ? 3.029 -10.674 1.253 1.00 66.06 153 SER A C 1
ATOM 1248 O O . SER A 1 153 ? 3.375 -11.595 1.993 1.00 66.06 153 SER A O 1
ATOM 1250 N N . TYR A 1 154 ? 3.493 -9.426 1.408 1.00 75.25 154 TYR A N 1
ATOM 1251 C CA . TYR A 1 154 ? 4.472 -9.021 2.435 1.00 75.25 154 TYR A CA 1
ATOM 1252 C C . TYR A 1 154 ? 3.821 -8.134 3.511 1.00 75.25 154 TYR A C 1
ATOM 1254 O O . TYR A 1 154 ? 3.346 -7.048 3.182 1.00 75.25 154 TYR A O 1
ATOM 1262 N N . PRO A 1 155 ? 3.765 -8.549 4.789 1.00 78.69 155 PRO A N 1
ATOM 1263 C CA . PRO A 1 155 ? 3.107 -7.772 5.836 1.00 78.69 155 PRO A CA 1
ATOM 1264 C C . PRO A 1 155 ? 3.891 -6.487 6.155 1.00 78.69 155 PRO A C 1
ATOM 1266 O O . PRO A 1 155 ? 5.114 -6.499 6.224 1.00 78.69 155 PRO A O 1
ATOM 1269 N N . LEU A 1 156 ? 3.185 -5.381 6.395 1.00 77.25 156 LEU A N 1
ATOM 1270 C CA . LEU A 1 156 ? 3.754 -4.072 6.752 1.00 77.25 156 LEU A CA 1
ATOM 1271 C C . LEU A 1 156 ? 3.425 -3.655 8.188 1.00 77.25 156 LEU A C 1
ATOM 1273 O O . LEU A 1 156 ? 4.238 -3.019 8.863 1.00 77.25 156 LEU A O 1
ATOM 1277 N N . LEU A 1 157 ? 2.228 -4.003 8.654 1.00 79.81 157 LEU A N 1
ATOM 1278 C CA . LEU A 1 157 ? 1.748 -3.717 10.001 1.00 79.81 157 LEU A CA 1
ATOM 1279 C C . LEU A 1 157 ? 0.824 -4.848 10.438 1.00 79.81 157 LEU A C 1
ATOM 1281 O O . LEU A 1 157 ? -0.109 -5.172 9.707 1.00 79.81 157 LEU A O 1
ATOM 1285 N N . TRP A 1 158 ? 1.075 -5.448 11.598 1.00 78.38 158 TRP A N 1
ATOM 1286 C CA . TRP A 1 158 ? 0.177 -6.438 12.196 1.00 78.38 158 TRP A CA 1
ATOM 1287 C C . TRP A 1 158 ? -0.996 -5.768 12.917 1.00 78.38 158 TRP A C 1
ATOM 1289 O O . TRP A 1 158 ? -0.892 -4.608 13.308 1.00 78.38 158 TRP A O 1
ATOM 1299 N N . GLU A 1 159 ? -2.099 -6.494 13.107 1.00 76.81 159 GLU A N 1
ATOM 1300 C CA . GLU A 1 159 ? -3.289 -6.028 13.843 1.00 76.81 159 GLU A CA 1
ATOM 1301 C C . GLU A 1 159 ? -2.965 -5.474 15.234 1.00 76.81 159 GLU A C 1
ATOM 1303 O O . GLU A 1 159 ? -3.509 -4.451 15.638 1.00 76.81 159 GLU A O 1
ATOM 1308 N N . GLU A 1 160 ? -1.997 -6.067 15.931 1.00 76.25 160 GLU A N 1
ATOM 1309 C CA . GLU A 1 160 ? -1.517 -5.578 17.224 1.00 76.25 160 GLU A CA 1
ATOM 1310 C C . GLU A 1 160 ? -0.661 -4.293 17.153 1.00 76.25 160 GLU A C 1
ATOM 1312 O O . GLU A 1 160 ? -0.047 -3.904 18.146 1.00 76.25 160 GLU A O 1
ATOM 1317 N N . GLY A 1 161 ? -0.550 -3.655 15.983 1.00 68.38 161 GLY A N 1
ATOM 1318 C CA . GLY A 1 161 ? 0.213 -2.421 15.773 1.00 68.38 161 GLY A CA 1
ATOM 1319 C C . GLY A 1 161 ? 1.731 -2.617 15.712 1.00 68.38 161 GLY A C 1
ATOM 1320 O O . GLY A 1 161 ? 2.486 -1.646 15.649 1.00 68.38 161 GLY A O 1
ATOM 1321 N N . THR A 1 162 ? 2.209 -3.864 15.717 1.00 74.56 162 THR A N 1
AT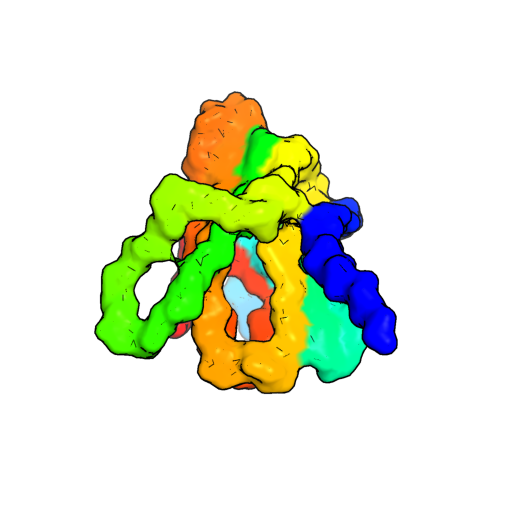OM 1322 C CA . THR A 1 162 ? 3.641 -4.160 15.602 1.00 74.56 162 THR A CA 1
ATOM 1323 C C . THR A 1 162 ? 4.072 -4.213 14.139 1.00 74.56 162 THR A C 1
ATOM 1325 O O . THR A 1 162 ? 3.374 -4.753 13.276 1.00 74.56 162 THR A O 1
ATO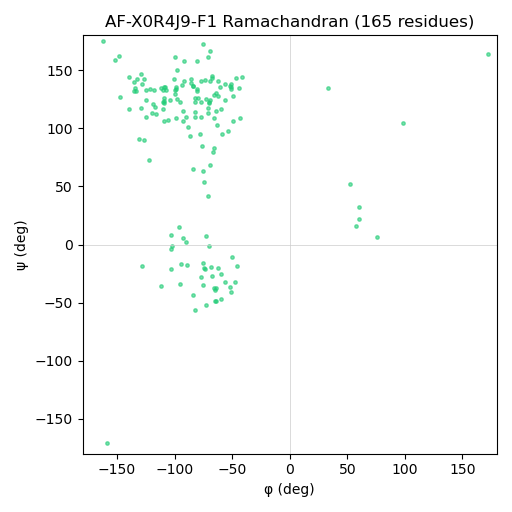M 1328 N N . LYS A 1 163 ? 5.249 -3.657 13.840 1.00 70.94 163 LYS A N 1
ATOM 1329 C CA . LYS A 1 163 ? 5.896 -3.863 12.541 1.00 70.94 163 LYS A CA 1
ATOM 1330 C C . LYS A 1 163 ? 6.465 -5.289 12.493 1.00 70.94 163 LYS A C 1
ATOM 1332 O O . LYS A 1 163 ? 6.976 -5.755 13.514 1.00 70.94 163 LYS A O 1
ATOM 1337 N N . PRO A 1 164 ? 6.394 -5.995 11.351 1.00 67.69 164 PRO A N 1
ATOM 1338 C CA . PRO A 1 164 ? 7.091 -7.264 11.202 1.00 67.69 164 PRO A CA 1
ATOM 1339 C C . PRO A 1 164 ? 8.585 -7.072 11.473 1.00 67.69 164 PRO A C 1
ATOM 1341 O O . PRO A 1 164 ? 9.174 -6.076 11.053 1.00 67.69 164 PRO A O 1
ATOM 1344 N N . HIS A 1 165 ? 9.190 -8.015 12.196 1.00 56.31 165 HIS A N 1
ATOM 1345 C CA . HIS A 1 165 ? 10.637 -8.038 12.362 1.00 56.31 165 HIS A CA 1
ATOM 1346 C C . HIS A 1 165 ? 11.267 -8.262 10.985 1.00 56.31 165 HIS A C 1
ATOM 1348 O O . HIS A 1 165 ? 11.045 -9.306 10.375 1.00 56.31 165 HIS A O 1
ATOM 1354 N N . THR A 1 166 ? 12.013 -7.274 10.491 1.00 45.28 166 THR A N 1
ATOM 1355 C CA . THR A 1 166 ? 12.968 -7.477 9.400 1.00 45.28 166 THR A CA 1
ATOM 1356 C C . THR A 1 166 ? 13.983 -8.507 9.885 1.00 45.28 166 THR A C 1
ATOM 1358 O O . THR A 1 166 ? 14.630 -8.269 10.908 1.00 45.28 166 THR A O 1
ATOM 1361 N N . LEU A 1 167 ? 14.030 -9.663 9.219 1.00 32.00 167 LEU A N 1
ATOM 1362 C CA . LEU A 1 167 ? 15.105 -10.641 9.390 1.00 32.00 167 LEU A CA 1
ATOM 1363 C C . LEU A 1 167 ? 16.432 -10.055 8.899 1.00 32.00 167 LEU A C 1
ATOM 1365 O O . LEU A 1 167 ? 16.390 -9.250 7.941 1.00 32.00 167 LEU A O 1
#

Sequence (167 aa):
MTNTTNTFEQKRIDNLNWSSGSKLPKSIQDKVQTKPKIPLFYLHNESINNYEDDIYFVNNSDETLSFVAPYELMKRDSDCSEVVVAAEPSERDISLTYTDVLPKQGVRIDRQHIIYDSDYLNQIIVYTMSRASKEMWGIWRLNVCEKGMFSSSYPLLWEEGTKPHTL

Solvent-accessible surface area (backbone atoms only — not comparable to full-atom values): 10039 Å² total; per-residue (Å²): 136,83,86,72,76,80,70,72,69,77,46,74,45,76,78,55,72,90,71,81,91,65,88,65,59,67,84,58,54,78,76,48,89,64,77,82,87,55,43,32,25,30,36,37,62,47,73,77,55,102,46,34,33,40,33,20,48,27,36,51,36,92,56,44,25,46,33,41,36,33,38,76,44,74,90,67,67,97,83,63,90,73,87,66,73,64,95,62,79,49,75,64,26,59,52,33,47,41,63,68,44,40,50,21,22,27,37,45,59,49,71,47,41,59,71,84,44,51,86,41,75,48,44,40,38,38,41,36,27,36,52,85,78,66,44,76,76,45,77,46,77,44,73,56,71,52,89,65,70,80,62,67,67,40,69,57,28,34,70,88,72,44,63,66,82,82,127

Secondary structure (DSSP, 8-state):
-----------EE-S----------HHHHTT-------EEEEEEEEESSSSEEEEEEEE-SSSPEEEEEEEEPP---TT--S----SS--HHHHHT-EEEE-TTEEEEEEEEETTTTSSS-EEEEEEEEETTT--EEEEEEEEE-SSS---SEEEEEETTSPPP---

Mean predicted aligned error: 11.19 Å

Radius of gyration: 16.92 Å; Cα contacts (8 Å, |Δi|>4): 314; chains: 1; bounding box: 39×49×51 Å

pLDDT: mean 70.85, std 17.65, range [31.06, 96.25]

Foldseek 3Di:
DDP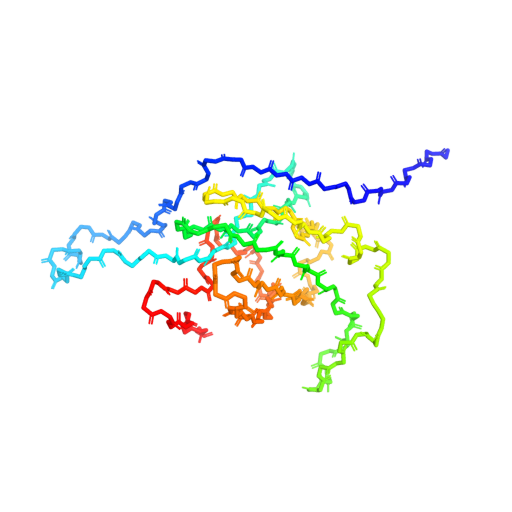PPVQPAKDKDAQADDPPPDPPPVVVCVVDVDDPWDFQWKWAWDDPDPFKTFIWIWRQHQFWWQKKFKAWFPFDDPPDPDGDRPPDGDPLRVNQIDGGQHHGMIIGRDMDGLPPCLPGFTWMWIWIATPVPRDTLDTDTDGQHDNDDDDRIGHQATPVRDGPDDD

Nearest PDB structures (foldseek):
  6w5v-assembly1_D  TM=4.155E-01  e=4.458E-01  Homo sapiens
  8vk1-assembly2_A  TM=3.847E-01  e=6.522E-01  Dermatophagoides pteronyssinus
  1ktj-assembly1_B  TM=3.727E-01  e=2.537E+00  Dermatophagoides pteronyssinus
  1xwv-assembly2_B  TM=2.154E-01  e=3.153E+00  Dermatophagoides farinae